Protein AF-A0AAV7JI79-F1 (afdb_monomer)

Radius of gyration: 20.74 Å; Cα contacts (8 Å, |Δi|>4): 69; chains: 1; bounding box: 36×29×64 Å

Foldseek 3Di:
DVVVVVPDDDDPDDPDDDDDDPLVVVLVVCVVPDDPPPLVLLLVLLCCCQVPPVSVVQLVVLVQDNAQHADPVDGCSSVVNVVSCVVSLVSSLVSCVVCVVPDDVVNSCSSPPD

pLDDT: mean 79.98, std 12.89, range [38.94, 91.81]

Solvent-accessible surface area (backbone atoms only — not comparable to full-atom values): 7125 Å² total; per-residue (Å²): 119,85,71,68,75,76,73,71,75,92,73,94,80,73,96,70,87,79,82,80,56,67,70,56,52,52,56,52,51,52,65,72,68,55,64,88,62,56,60,62,53,52,49,52,49,51,47,45,38,70,73,34,71,65,53,31,50,51,34,49,72,66,66,46,72,88,80,52,77,59,45,97,88,48,84,67,29,56,58,53,20,53,51,46,46,64,78,38,38,71,45,55,50,49,49,44,64,77,39,48,92,78,48,60,64,74,54,49,50,62,62,67,75,108

Sequence (114 aa):
MRQQLASDGVTTDTNIISYGCSAHYLNLLAKDIEIPGVKEHIVQIVKHFRNSHLPAAWYKFAGGKKLVLPQEVRWNTITDSLQCYLENWTMILKVCEEHRDTINGTIAMKVRKY

Mean predicted aligned error: 10.16 Å

Organism: NCBI:txid111878

InterPro domains:
  IPR012337 Ribonuclease H-like superfamily [SSF53098] (17-101)

Structure (mmCIF, N/CA/C/O backbone):
data_AF-A0AAV7JI79-F1
#
_entry.id   AF-A0AAV7JI79-F1
#
loop_
_atom_site.group_PDB
_atom_site.id
_atom_site.type_symbol
_atom_site.label_atom_id
_atom_site.label_alt_id
_atom_site.label_comp_id
_atom_site.label_asym_id
_atom_site.label_entity_id
_atom_site.label_seq_id
_atom_site.pdbx_PDB_ins_code
_atom_site.Cartn_x
_atom_site.Cartn_y
_atom_site.Cartn_z
_atom_site.occupancy
_atom_site.B_iso_or_equiv
_atom_site.auth_seq_id
_atom_site.auth_comp_id
_atom_site.auth_asym_id
_atom_site.auth_atom_id
_atom_site.pdbx_PDB_model_num
ATOM 1 N N . MET A 1 1 ? -11.179 -17.009 23.058 1.00 41.91 1 MET A N 1
ATOM 2 C CA . MET A 1 1 ? -10.968 -15.952 24.073 1.00 41.91 1 MET A CA 1
ATOM 3 C C . MET A 1 1 ? -12.221 -15.111 24.348 1.00 41.91 1 MET A C 1
ATOM 5 O O . MET A 1 1 ? -12.544 -14.945 25.509 1.00 41.91 1 MET A O 1
ATOM 9 N N . ARG A 1 2 ? -12.983 -14.639 23.340 1.00 38.94 2 ARG A N 1
ATOM 10 C CA . ARG A 1 2 ? -14.224 -13.850 23.568 1.00 38.94 2 ARG A CA 1
ATOM 11 C C . ARG A 1 2 ? -15.386 -14.605 24.240 1.00 38.94 2 ARG A C 1
ATOM 13 O O . ARG A 1 2 ? -16.206 -13.970 24.881 1.00 38.94 2 ARG A O 1
ATOM 20 N N . GLN A 1 3 ? -15.453 -15.932 24.120 1.00 46.53 3 GLN A N 1
ATOM 21 C CA . GLN A 1 3 ? -16.535 -16.735 24.716 1.00 46.53 3 GLN A CA 1
ATOM 22 C C . GLN A 1 3 ? -16.282 -17.155 26.174 1.00 46.53 3 GLN A C 1
ATOM 24 O O . GLN A 1 3 ? -17.222 -17.538 26.854 1.00 46.53 3 GLN A O 1
ATOM 29 N N . GLN A 1 4 ? -15.045 -17.054 26.673 1.00 41.12 4 GLN A N 1
ATOM 30 C CA . GLN A 1 4 ? -14.697 -17.477 28.040 1.00 41.12 4 GLN A CA 1
ATOM 31 C C . GLN A 1 4 ? -15.046 -16.433 29.111 1.00 41.12 4 GLN A C 1
ATOM 33 O O . GLN A 1 4 ? -15.034 -16.749 30.288 1.00 41.12 4 GLN A O 1
ATOM 38 N N . LEU A 1 5 ? -15.390 -15.201 28.719 1.00 52.56 5 LEU A N 1
ATOM 39 C CA . LEU A 1 5 ? -15.827 -14.157 29.656 1.00 52.56 5 LEU A CA 1
ATOM 40 C C . LEU A 1 5 ? -17.332 -14.216 29.967 1.00 52.56 5 LEU A C 1
ATOM 42 O O . LEU A 1 5 ? -17.808 -13.445 30.790 1.00 52.56 5 LEU A O 1
ATOM 46 N N . ALA A 1 6 ? -18.086 -15.091 29.294 1.00 54.12 6 ALA A N 1
ATOM 47 C CA . ALA A 1 6 ? -19.537 -15.194 29.460 1.00 54.12 6 ALA A CA 1
ATOM 48 C C . ALA A 1 6 ? -19.969 -16.323 30.414 1.00 54.12 6 ALA A C 1
ATOM 50 O O . ALA A 1 6 ? -21.147 -16.399 30.751 1.00 54.12 6 ALA A O 1
ATOM 51 N N . SER A 1 7 ? -19.051 -17.210 30.821 1.00 47.50 7 SER A N 1
ATOM 52 C CA . SER A 1 7 ? -19.372 -18.431 31.576 1.00 47.50 7 SER A CA 1
ATOM 53 C C . SER A 1 7 ? -19.058 -18.376 33.068 1.00 47.50 7 SER A C 1
ATOM 55 O O . SER A 1 7 ? -19.516 -19.256 33.794 1.00 47.50 7 SER A O 1
ATOM 57 N N . ASP A 1 8 ? -18.315 -17.376 33.538 1.00 46.12 8 ASP A N 1
ATOM 58 C CA . ASP A 1 8 ? -17.831 -17.376 34.917 1.00 46.12 8 ASP A CA 1
ATOM 59 C C . ASP A 1 8 ? -18.702 -16.468 35.784 1.00 46.12 8 ASP A C 1
ATOM 61 O O . ASP A 1 8 ? -18.855 -15.268 35.548 1.00 46.12 8 ASP A O 1
ATOM 65 N N . GLY A 1 9 ? -19.350 -17.119 36.749 1.00 49.34 9 GLY A N 1
ATOM 66 C CA . GLY A 1 9 ? -20.364 -16.564 37.623 1.00 49.34 9 GLY A CA 1
ATOM 67 C C . GLY A 1 9 ? -19.934 -15.294 38.348 1.00 49.34 9 GLY A C 1
ATOM 68 O O . GLY A 1 9 ? -18.799 -15.132 38.784 1.00 49.34 9 GLY A O 1
ATOM 69 N N . VAL A 1 10 ? -20.929 -14.423 38.489 1.00 62.44 10 VAL A N 1
ATOM 70 C CA . VAL A 1 10 ? -20.994 -13.232 39.334 1.00 62.44 10 VAL A CA 1
ATOM 71 C C . VAL A 1 10 ? -20.148 -13.369 40.609 1.00 62.44 10 VAL A C 1
ATOM 73 O O . VAL A 1 10 ? -20.565 -13.988 41.584 1.00 62.44 10 VAL A O 1
ATOM 76 N N . THR A 1 11 ? -18.987 -12.713 40.625 1.00 50.78 11 THR A N 1
ATOM 77 C CA . THR A 1 11 ? -18.323 -12.251 41.850 1.00 50.78 11 THR A CA 1
ATOM 78 C C . THR A 1 11 ? -18.355 -10.729 41.854 1.00 50.78 11 THR A C 1
ATOM 80 O O . THR A 1 11 ? -17.600 -10.052 41.155 1.00 50.78 11 THR A O 1
ATOM 83 N N . THR A 1 12 ? -19.305 -10.202 42.615 1.00 60.25 12 THR A N 1
ATOM 84 C CA . THR A 1 12 ? -19.496 -8.791 42.942 1.00 60.25 12 THR A CA 1
ATOM 85 C C . THR A 1 12 ? -18.329 -8.278 43.788 1.00 60.25 12 THR A C 1
ATOM 87 O O . THR A 1 12 ? -18.378 -8.406 45.002 1.00 60.25 12 THR A O 1
ATOM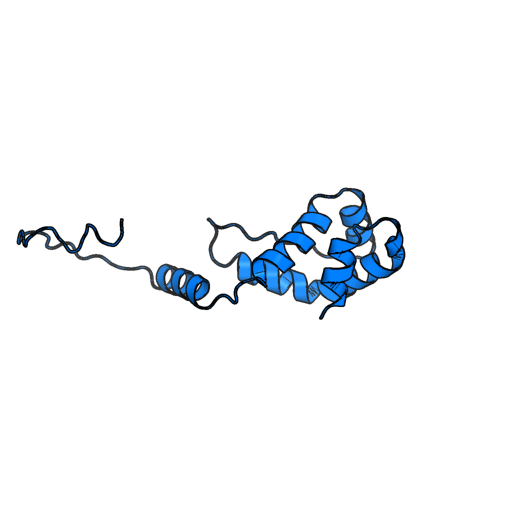 90 N N . ASP A 1 13 ? -17.272 -7.762 43.155 1.00 59.22 13 ASP A N 1
ATOM 91 C CA . ASP A 1 13 ? -16.410 -6.690 43.697 1.00 59.22 13 ASP A CA 1
ATOM 92 C C . ASP A 1 13 ? -15.334 -6.279 42.681 1.00 59.22 13 ASP A C 1
ATOM 94 O O . ASP A 1 13 ? -14.133 -6.482 42.844 1.00 59.22 13 ASP A O 1
ATOM 98 N N . THR A 1 14 ? -15.762 -5.677 41.575 1.00 60.25 14 THR A N 1
ATOM 99 C CA . THR A 1 14 ? -14.846 -4.949 40.691 1.00 60.25 14 THR A CA 1
ATOM 100 C C . THR A 1 14 ? -15.478 -3.621 40.321 1.00 60.25 14 THR A C 1
ATOM 102 O O . THR A 1 14 ? -16.057 -3.445 39.254 1.00 60.25 14 THR A O 1
ATOM 105 N N . ASN A 1 15 ? -15.341 -2.652 41.226 1.00 67.81 15 ASN A N 1
ATOM 106 C CA . ASN A 1 15 ? -15.640 -1.242 40.974 1.00 67.81 15 ASN A CA 1
ATOM 107 C C . ASN A 1 15 ? -14.556 -0.634 40.050 1.00 67.81 15 ASN A C 1
ATOM 109 O O . ASN A 1 15 ? -13.896 0.352 40.370 1.00 67.81 15 ASN A O 1
ATOM 113 N N . ILE A 1 16 ? -14.289 -1.307 38.927 1.00 74.12 16 ILE A N 1
ATOM 114 C CA . ILE A 1 16 ? -13.284 -0.936 37.938 1.00 74.12 16 ILE A CA 1
ATOM 115 C C . ILE A 1 16 ? -13.981 -0.054 36.914 1.00 74.12 16 ILE A C 1
ATOM 117 O O . ILE A 1 16 ? -14.720 -0.528 36.051 1.00 74.12 16 ILE A O 1
ATOM 121 N N . ILE A 1 17 ? -13.722 1.248 36.994 1.00 76.69 17 ILE A N 1
ATOM 122 C CA . ILE A 1 17 ? -14.142 2.177 35.951 1.00 76.69 17 ILE A CA 1
ATOM 123 C C . ILE A 1 17 ? -13.175 2.004 34.780 1.00 76.69 17 ILE A C 1
ATOM 125 O O . ILE A 1 17 ? -12.031 2.456 34.826 1.00 76.69 17 ILE A O 1
ATOM 129 N N . SER A 1 18 ? -13.623 1.306 33.738 1.00 75.88 18 SER A N 1
ATOM 130 C CA . SER A 1 18 ? -12.869 1.179 32.493 1.00 75.88 18 SER A CA 1
ATOM 131 C C . SER A 1 18 ? -13.279 2.278 31.514 1.00 75.88 18 SER A C 1
ATOM 133 O O . SER A 1 18 ? -14.460 2.483 31.238 1.00 75.88 18 SER A O 1
ATOM 135 N N . TYR A 1 19 ? -12.290 2.994 30.981 1.00 78.44 19 TYR A N 1
ATOM 136 C CA . TYR A 1 19 ? -12.492 3.976 29.920 1.00 78.44 19 TYR A CA 1
ATOM 137 C C . TYR A 1 19 ? -11.988 3.386 28.609 1.00 78.44 19 TYR A C 1
ATOM 139 O O . TYR A 1 19 ? -10.802 3.092 28.455 1.00 78.44 19 TYR A O 1
ATOM 147 N N . GLY A 1 20 ? -12.896 3.199 27.657 1.00 81.38 20 GLY A N 1
ATOM 148 C CA . GLY A 1 20 ? -12.520 2.825 26.302 1.00 81.38 20 GLY A CA 1
ATOM 149 C C . GLY A 1 20 ? -12.029 4.041 25.517 1.00 81.38 20 GLY A C 1
ATOM 150 O O . GLY A 1 20 ? -12.594 5.128 25.611 1.00 81.38 20 GLY A O 1
ATOM 151 N N . CYS A 1 21 ? -10.983 3.861 24.714 1.00 86.38 21 CYS A N 1
ATOM 152 C CA . CYS A 1 21 ? -10.526 4.892 23.791 1.00 86.38 21 CYS A CA 1
ATOM 153 C C . CYS A 1 21 ? -11.425 4.900 22.545 1.00 86.38 21 CYS A C 1
ATOM 155 O O . CYS A 1 21 ? -11.444 3.925 21.793 1.00 86.38 21 CYS A O 1
ATOM 157 N N . SER A 1 22 ? -12.132 6.001 22.277 1.00 88.75 22 SER A N 1
ATOM 158 C CA . SER A 1 22 ? -12.998 6.125 21.092 1.00 88.75 22 SER A CA 1
ATOM 159 C C . SER A 1 22 ? -12.244 5.886 19.780 1.00 88.75 22 SER A C 1
ATOM 161 O O . SER A 1 22 ? -12.769 5.243 18.874 1.00 88.75 22 SER A O 1
ATOM 163 N N . ALA A 1 23 ? -10.982 6.322 19.693 1.00 85.31 23 ALA A N 1
ATOM 164 C CA . ALA A 1 23 ? -10.133 6.061 18.530 1.00 85.31 23 ALA A CA 1
ATOM 165 C C . ALA A 1 23 ? -9.837 4.561 18.346 1.00 85.31 23 ALA A C 1
ATOM 167 O O . ALA A 1 23 ? -9.776 4.078 17.216 1.00 85.31 23 ALA A O 1
ATOM 168 N N . HIS A 1 24 ? -9.714 3.809 19.444 1.00 83.69 24 HIS A N 1
ATOM 169 C CA . HIS A 1 24 ? -9.546 2.360 19.384 1.00 83.69 24 HIS A CA 1
ATOM 170 C C . HIS A 1 24 ? -10.808 1.671 18.848 1.00 83.69 24 HIS A C 1
ATOM 172 O O . HIS A 1 24 ? -10.705 0.822 17.964 1.00 83.69 24 HIS A O 1
ATOM 178 N N . TYR A 1 25 ? -11.993 2.076 19.317 1.00 87.38 25 TYR A N 1
ATOM 179 C CA . TYR A 1 25 ? -13.264 1.544 18.814 1.00 87.38 25 TYR A CA 1
ATOM 180 C C . TYR A 1 25 ? -13.475 1.834 17.328 1.00 87.38 25 TYR A C 1
ATOM 182 O O . TYR A 1 25 ? -13.869 0.936 16.590 1.00 87.38 25 TYR A O 1
ATOM 190 N N . LEU A 1 26 ? -13.154 3.045 16.866 1.00 86.75 26 LEU A N 1
ATOM 191 C CA . LEU A 1 26 ? -13.237 3.385 15.443 1.00 86.75 26 LEU A CA 1
ATOM 192 C C . LEU A 1 26 ? -12.272 2.552 14.592 1.00 86.75 26 LEU A C 1
ATOM 194 O O . LEU A 1 26 ? -12.641 2.111 13.509 1.00 86.75 26 LEU A O 1
ATOM 198 N N . ASN A 1 27 ? -11.061 2.280 15.085 1.00 84.50 27 ASN A N 1
ATOM 199 C CA . ASN A 1 27 ? -10.115 1.411 14.386 1.00 84.50 27 ASN A CA 1
ATOM 200 C C . ASN A 1 27 ? -10.603 -0.048 14.319 1.00 84.50 27 ASN A C 1
ATOM 202 O O . ASN A 1 27 ? -10.367 -0.717 13.317 1.00 84.50 27 ASN A O 1
ATOM 206 N N . LEU A 1 28 ? -11.281 -0.551 15.359 1.00 85.75 28 LEU A N 1
ATOM 207 C CA . LEU A 1 28 ? -11.921 -1.872 15.320 1.00 85.75 28 LEU A CA 1
ATOM 208 C C . LEU A 1 28 ? -13.069 -1.899 14.306 1.00 85.75 28 LEU A C 1
ATOM 210 O O . LEU A 1 28 ? -13.090 -2.774 13.449 1.00 85.75 28 LEU A O 1
ATOM 214 N N . LEU A 1 29 ? -13.945 -0.892 14.338 1.00 87.94 29 LEU A N 1
ATOM 215 C CA . LEU A 1 29 ? -15.049 -0.761 13.388 1.00 87.94 29 LEU A CA 1
ATOM 216 C C . LEU A 1 29 ? -14.550 -0.675 11.937 1.00 87.94 29 LEU A C 1
ATOM 218 O O . LEU A 1 29 ? -15.143 -1.269 11.043 1.00 87.94 29 LEU A O 1
ATOM 222 N N . ALA A 1 30 ? -13.433 0.013 11.693 1.00 84.06 30 ALA A N 1
ATOM 223 C CA . ALA A 1 30 ? -12.821 0.076 10.369 1.00 84.06 30 ALA A CA 1
ATOM 224 C C . ALA A 1 30 ? -12.386 -1.308 9.852 1.00 84.06 30 ALA A C 1
ATOM 226 O O . ALA A 1 30 ? -12.496 -1.559 8.655 1.00 84.06 30 ALA A O 1
ATOM 227 N N . LYS A 1 31 ? -11.941 -2.216 10.736 1.00 81.81 31 LYS A N 1
ATOM 228 C CA . LYS A 1 31 ? -11.638 -3.610 10.364 1.00 81.81 31 LYS A CA 1
ATOM 229 C C . LYS A 1 31 ? -12.901 -4.408 10.034 1.00 81.81 31 LYS A C 1
ATOM 231 O O . LYS A 1 31 ? -12.836 -5.297 9.196 1.00 81.81 31 LYS A O 1
ATOM 236 N N . ASP A 1 32 ? -14.028 -4.079 10.661 1.00 85.12 32 ASP A N 1
ATOM 237 C CA . ASP A 1 32 ? -15.308 -4.757 10.422 1.00 85.12 32 ASP A CA 1
ATOM 238 C C . ASP A 1 32 ? -16.001 -4.278 9.128 1.00 85.12 32 ASP A C 1
ATOM 240 O O . ASP A 1 32 ? -16.731 -5.041 8.501 1.00 85.12 32 ASP A O 1
ATOM 244 N N . ILE A 1 33 ? -15.769 -3.026 8.711 1.00 85.56 33 ILE A N 1
ATOM 245 C CA . ILE A 1 33 ? -16.322 -2.429 7.476 1.00 85.56 33 ILE A CA 1
ATOM 246 C C . ILE A 1 33 ? -15.466 -2.761 6.234 1.00 85.56 33 ILE A C 1
ATOM 248 O O . ILE A 1 33 ? -15.892 -2.546 5.097 1.00 85.56 33 ILE A O 1
ATOM 252 N N . GLU A 1 34 ? -14.252 -3.276 6.423 1.00 81.12 34 GLU A N 1
ATOM 253 C CA . GLU A 1 34 ? -13.310 -3.540 5.337 1.00 81.12 34 GLU A CA 1
ATOM 254 C C . GLU A 1 34 ? -13.865 -4.535 4.298 1.00 81.12 34 GLU A C 1
ATOM 256 O O . GLU A 1 34 ? -14.374 -5.607 4.628 1.00 81.12 34 GLU A O 1
ATOM 261 N N . ILE A 1 35 ? -13.747 -4.187 3.010 1.00 82.94 35 ILE A N 1
ATOM 262 C CA . ILE A 1 35 ? -14.194 -5.050 1.911 1.00 82.94 35 ILE A CA 1
ATOM 263 C C . ILE A 1 35 ? -13.174 -6.185 1.734 1.00 82.94 35 ILE A C 1
ATOM 265 O O . ILE A 1 35 ? -12.008 -5.907 1.419 1.00 82.94 35 ILE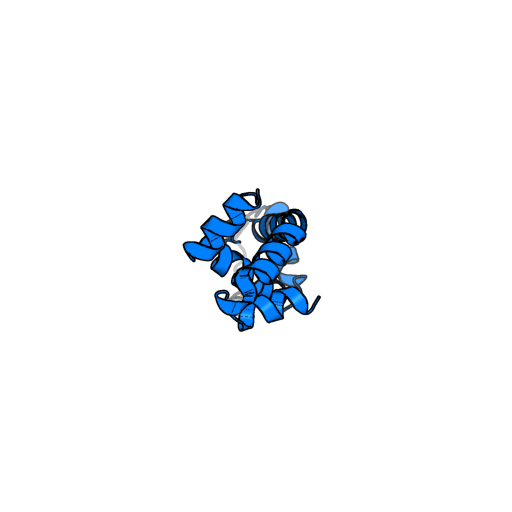 A O 1
ATOM 269 N N . PRO A 1 36 ? -13.589 -7.459 1.863 1.00 81.44 36 PRO A N 1
ATOM 270 C CA . PRO A 1 36 ? -12.673 -8.585 1.752 1.00 81.44 36 PRO A CA 1
ATOM 271 C C . PRO A 1 36 ? -12.031 -8.636 0.359 1.00 81.44 36 PRO A C 1
ATOM 273 O O . PRO A 1 36 ? -12.717 -8.563 -0.661 1.00 81.44 36 PRO A O 1
ATOM 276 N N . GLY A 1 37 ? -10.703 -8.769 0.305 1.00 82.62 37 GLY A N 1
ATOM 277 C CA . GLY A 1 37 ? -9.931 -8.935 -0.930 1.00 82.62 37 GLY A CA 1
ATOM 278 C C . GLY A 1 37 ? -9.311 -7.652 -1.491 1.00 82.62 37 GLY A C 1
ATOM 279 O O . GLY A 1 37 ? -8.278 -7.727 -2.163 1.00 82.62 37 GLY A O 1
ATOM 280 N N . VAL A 1 38 ? -9.882 -6.471 -1.216 1.00 85.25 38 VAL A N 1
ATOM 281 C CA . VAL A 1 38 ? -9.358 -5.189 -1.735 1.00 85.25 38 VAL A CA 1
ATOM 282 C C . VAL A 1 38 ? -8.018 -4.850 -1.085 1.00 85.25 38 VAL A C 1
ATOM 284 O O . VAL A 1 38 ? -7.052 -4.506 -1.773 1.00 85.25 38 VAL A O 1
ATOM 287 N N . LYS A 1 39 ? -7.930 -5.008 0.238 1.00 85.75 39 LYS A N 1
ATOM 288 C CA . LYS A 1 39 ? -6.693 -4.787 0.990 1.00 85.75 39 LYS A CA 1
ATOM 289 C C . LYS A 1 39 ? -5.585 -5.709 0.513 1.00 85.75 39 LYS A C 1
ATOM 291 O O . LYS A 1 39 ? -4.495 -5.237 0.202 1.00 85.75 39 LYS A O 1
ATOM 296 N N . GLU A 1 40 ? -5.844 -7.010 0.415 1.00 88.31 40 GLU A N 1
ATOM 297 C CA . GLU A 1 40 ? -4.847 -7.994 -0.011 1.00 88.31 40 GLU A CA 1
ATOM 298 C C . GLU A 1 40 ? -4.327 -7.680 -1.416 1.00 88.31 40 GLU A C 1
ATOM 300 O O . GLU A 1 40 ? -3.125 -7.783 -1.675 1.00 88.31 40 GLU A O 1
ATOM 305 N N . HIS A 1 41 ? -5.220 -7.254 -2.310 1.00 88.50 41 HIS A N 1
ATOM 306 C CA . HIS A 1 41 ? -4.881 -6.867 -3.672 1.00 88.50 41 HIS A CA 1
ATOM 307 C C . HIS A 1 41 ? -3.918 -5.674 -3.710 1.00 88.50 41 HIS A C 1
ATOM 309 O O . HIS A 1 41 ? -2.845 -5.755 -4.316 1.00 88.50 41 HIS A O 1
ATOM 315 N N . ILE A 1 42 ? -4.262 -4.589 -3.015 1.00 87.88 42 ILE A N 1
ATOM 316 C CA . ILE A 1 42 ? -3.449 -3.367 -2.976 1.00 87.88 42 ILE A CA 1
ATOM 317 C C . ILE A 1 42 ? -2.120 -3.629 -2.264 1.00 87.88 42 ILE A C 1
ATOM 319 O O . ILE A 1 42 ? -1.064 -3.232 -2.759 1.00 87.88 42 ILE A O 1
ATOM 323 N N . VAL A 1 43 ? -2.136 -4.386 -1.163 1.00 89.69 43 VAL A N 1
ATOM 324 C CA . VAL A 1 43 ? -0.927 -4.797 -0.436 1.00 89.69 43 VAL A CA 1
ATOM 325 C C . VAL A 1 43 ? 0.036 -5.549 -1.345 1.00 89.69 43 VAL A C 1
ATOM 327 O O . VAL A 1 43 ? 1.238 -5.295 -1.292 1.00 89.69 43 VAL A O 1
ATOM 330 N N . GLN A 1 44 ? -0.450 -6.456 -2.193 1.00 91.00 44 GLN A N 1
ATOM 331 C CA . GLN A 1 44 ? 0.409 -7.211 -3.107 1.00 91.00 44 GLN A CA 1
ATOM 332 C C . GLN A 1 44 ? 1.062 -6.319 -4.167 1.00 91.00 44 GLN A C 1
ATOM 334 O O . GLN A 1 44 ? 2.260 -6.470 -4.421 1.00 91.00 44 GLN A O 1
ATOM 339 N N . ILE A 1 45 ? 0.313 -5.372 -4.741 1.00 89.31 45 ILE A N 1
ATOM 340 C CA . ILE A 1 45 ? 0.849 -4.405 -5.707 1.00 89.31 45 ILE A CA 1
ATOM 341 C C . ILE A 1 45 ? 1.904 -3.528 -5.025 1.00 89.31 45 ILE A C 1
ATOM 343 O O . ILE A 1 45 ? 3.058 -3.490 -5.455 1.00 89.31 45 ILE A O 1
ATOM 347 N N . VAL A 1 46 ? 1.547 -2.892 -3.907 1.00 90.19 46 VAL A N 1
ATOM 348 C CA . VAL A 1 46 ? 2.446 -2.011 -3.148 1.00 90.19 46 VAL A CA 1
ATOM 349 C C . VAL A 1 46 ? 3.708 -2.751 -2.707 1.00 90.19 46 VAL A C 1
ATOM 351 O O . VAL A 1 46 ? 4.815 -2.228 -2.838 1.00 90.19 46 VAL A O 1
ATOM 354 N N . LYS A 1 47 ? 3.575 -3.990 -2.225 1.00 91.81 47 LYS A N 1
ATOM 355 C CA . LYS A 1 47 ? 4.709 -4.823 -1.811 1.00 91.81 47 LYS A CA 1
ATOM 356 C C . LYS A 1 47 ? 5.651 -5.111 -2.976 1.00 91.81 47 LYS A C 1
ATOM 358 O O . LYS A 1 47 ? 6.863 -5.073 -2.782 1.00 91.81 47 LYS A O 1
ATOM 363 N N . HIS A 1 48 ? 5.128 -5.371 -4.171 1.00 89.88 48 HIS A N 1
ATOM 364 C CA . HIS A 1 48 ? 5.961 -5.621 -5.343 1.00 89.88 48 HIS A CA 1
ATOM 365 C C . HIS A 1 48 ? 6.761 -4.393 -5.758 1.00 89.88 48 HIS A C 1
ATOM 367 O O . HIS A 1 48 ? 7.978 -4.496 -5.898 1.00 89.88 48 HIS A O 1
ATOM 373 N N . PHE A 1 49 ? 6.105 -3.239 -5.878 1.00 88.44 49 PHE A N 1
ATOM 374 C CA . PHE A 1 49 ? 6.768 -1.987 -6.236 1.00 88.44 49 PHE A CA 1
ATOM 375 C C . PHE A 1 49 ? 7.752 -1.510 -5.170 1.00 88.44 49 PHE A C 1
ATOM 377 O O . PHE A 1 49 ? 8.767 -0.914 -5.501 1.00 88.44 49 PHE A O 1
ATOM 384 N N . ARG A 1 50 ? 7.487 -1.786 -3.891 1.00 88.44 50 ARG A N 1
ATOM 385 C CA . ARG A 1 50 ? 8.375 -1.385 -2.796 1.00 88.44 50 ARG A CA 1
ATOM 386 C C . ARG A 1 50 ? 9.584 -2.308 -2.625 1.00 88.44 50 ARG A C 1
ATOM 388 O O . ARG A 1 50 ? 10.668 -1.815 -2.331 1.00 88.44 50 ARG A O 1
ATOM 395 N N . ASN A 1 51 ? 9.397 -3.623 -2.743 1.00 89.81 51 ASN A N 1
ATOM 396 C CA . ASN A 1 51 ? 10.430 -4.602 -2.383 1.00 89.81 51 ASN A CA 1
ATOM 397 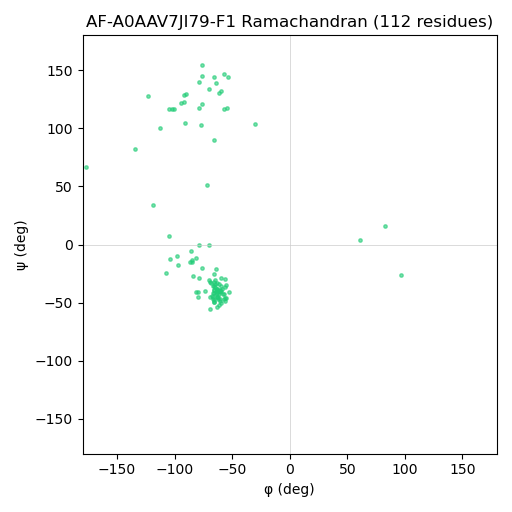C C . ASN A 1 51 ? 11.250 -5.093 -3.582 1.00 89.81 51 ASN A C 1
ATOM 399 O O . ASN A 1 51 ? 12.317 -5.668 -3.384 1.00 89.81 51 ASN A O 1
ATOM 403 N N . SER A 1 52 ? 10.767 -4.903 -4.810 1.00 88.56 52 SER A N 1
ATOM 404 C CA . SER A 1 52 ? 11.484 -5.334 -6.013 1.00 88.56 52 SER A CA 1
ATOM 405 C C . SER A 1 52 ? 12.352 -4.192 -6.528 1.00 88.56 52 SER A C 1
ATOM 407 O O . SER A 1 52 ? 11.834 -3.123 -6.842 1.00 88.56 52 SER A O 1
ATOM 409 N N . HIS A 1 53 ? 13.661 -4.422 -6.653 1.00 87.50 53 HIS A N 1
ATOM 410 C CA . HIS A 1 53 ? 14.627 -3.378 -7.016 1.00 87.50 53 HIS A CA 1
ATOM 411 C C . HIS A 1 53 ? 14.294 -2.659 -8.334 1.00 87.50 53 HIS A C 1
ATOM 413 O O . HIS A 1 53 ? 14.321 -1.432 -8.375 1.00 87.50 53 HIS A O 1
ATOM 419 N N . LEU A 1 54 ? 13.950 -3.407 -9.389 1.00 88.75 54 LEU A N 1
ATOM 420 C CA . LEU A 1 54 ? 13.643 -2.846 -10.711 1.00 88.75 54 LEU A CA 1
ATOM 421 C C . LEU A 1 54 ? 12.322 -2.043 -10.720 1.00 88.75 54 LEU A C 1
ATOM 423 O O . LEU A 1 54 ? 12.380 -0.847 -11.002 1.00 88.75 54 LEU A O 1
ATOM 427 N N . PRO A 1 55 ? 11.161 -2.610 -10.317 1.00 87.94 55 PRO A N 1
ATOM 428 C CA . PRO A 1 55 ? 9.919 -1.846 -10.166 1.00 87.94 55 PRO A CA 1
ATOM 429 C C . PRO A 1 55 ? 10.050 -0.602 -9.284 1.00 87.94 55 PRO A C 1
ATOM 431 O O . PRO A 1 55 ? 9.517 0.449 -9.632 1.00 87.94 55 PRO A O 1
ATOM 434 N N . ALA A 1 56 ? 10.787 -0.693 -8.172 1.00 89.38 56 ALA A N 1
ATOM 435 C CA . ALA A 1 56 ? 11.030 0.448 -7.293 1.00 89.38 56 ALA A CA 1
ATOM 436 C C . ALA A 1 56 ? 11.809 1.564 -8.003 1.00 89.38 56 ALA A C 1
ATOM 438 O O . ALA A 1 56 ? 11.487 2.743 -7.842 1.00 89.38 56 ALA A O 1
ATOM 439 N N . ALA A 1 57 ? 12.828 1.204 -8.791 1.00 89.25 57 ALA A N 1
ATOM 440 C CA . ALA A 1 57 ? 13.638 2.155 -9.541 1.00 89.25 57 ALA A CA 1
ATOM 441 C C . ALA A 1 57 ? 12.827 2.852 -10.643 1.00 89.25 57 ALA A C 1
ATOM 443 O O . ALA A 1 57 ? 12.860 4.079 -10.727 1.00 89.25 57 ALA A O 1
ATOM 444 N N . TRP A 1 58 ? 12.052 2.102 -11.432 1.00 89.50 58 TRP A N 1
ATOM 445 C CA . TRP A 1 58 ? 11.203 2.667 -12.490 1.00 89.50 58 TRP A CA 1
ATOM 446 C C . TRP A 1 58 ? 10.113 3.572 -11.933 1.00 89.50 58 TRP A C 1
ATOM 448 O O . TRP A 1 58 ? 9.906 4.678 -12.421 1.00 89.50 58 TRP A O 1
ATOM 458 N N . TYR A 1 59 ? 9.478 3.154 -10.842 1.00 89.25 59 TYR A N 1
ATOM 459 C CA . TYR A 1 59 ? 8.479 3.963 -10.159 1.00 89.25 59 TYR A CA 1
ATOM 460 C C . TYR A 1 59 ? 9.062 5.268 -9.600 1.00 89.25 59 TYR A C 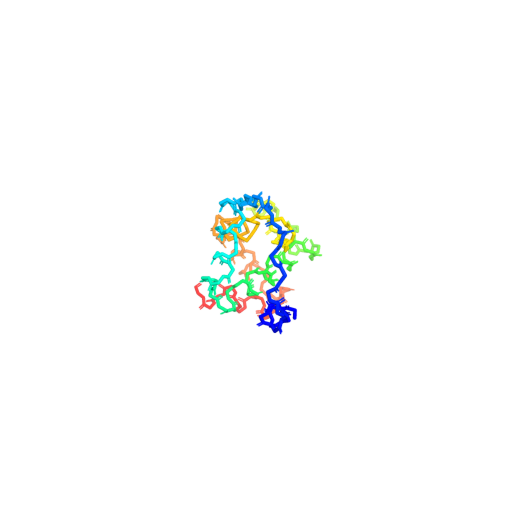1
ATOM 462 O O . TYR A 1 59 ? 8.454 6.331 -9.729 1.00 89.25 59 TYR A O 1
ATOM 470 N N . LYS A 1 60 ? 10.277 5.220 -9.041 1.00 88.81 60 LYS A N 1
ATOM 471 C CA . LYS A 1 60 ? 10.989 6.426 -8.603 1.00 88.81 60 LYS A CA 1
ATOM 472 C C . LYS A 1 60 ? 11.357 7.329 -9.787 1.00 88.81 60 LYS A C 1
ATOM 474 O O . LYS A 1 60 ? 11.254 8.545 -9.664 1.00 88.81 60 LYS A O 1
ATOM 479 N N . PHE A 1 61 ? 11.758 6.750 -10.919 1.00 87.44 61 PHE A N 1
ATOM 480 C CA . PHE A 1 61 ? 12.066 7.495 -12.144 1.00 87.44 61 PHE A CA 1
ATOM 481 C C . PHE A 1 61 ? 10.825 8.178 -12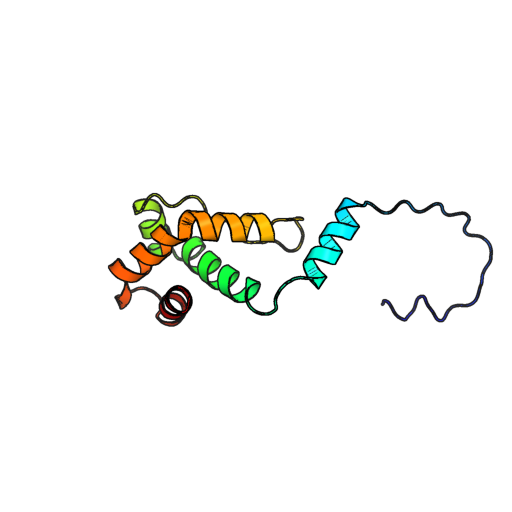.735 1.00 87.44 61 PHE A C 1
ATOM 483 O O . PHE A 1 61 ? 10.907 9.316 -13.184 1.00 87.44 61 PHE A O 1
ATOM 490 N N . ALA A 1 62 ? 9.657 7.538 -12.639 1.00 85.19 62 ALA A N 1
ATOM 491 C CA . ALA A 1 62 ? 8.368 8.117 -13.013 1.00 85.19 62 ALA A CA 1
ATOM 492 C C . ALA A 1 62 ? 7.884 9.237 -12.061 1.00 85.19 62 ALA A C 1
ATOM 494 O O . ALA A 1 62 ? 6.817 9.804 -12.279 1.00 85.19 62 ALA A O 1
ATOM 495 N N . GLY A 1 63 ? 8.647 9.570 -11.010 1.00 85.31 63 GLY A N 1
ATOM 496 C CA . GLY A 1 63 ? 8.296 10.610 -10.038 1.00 85.31 63 GLY A CA 1
ATOM 497 C C . GLY A 1 63 ? 7.335 10.145 -8.940 1.00 85.31 63 GLY A C 1
ATOM 498 O O . GLY A 1 63 ? 6.742 10.973 -8.251 1.00 85.31 63 GLY A O 1
ATOM 499 N N . GLY A 1 64 ? 7.171 8.831 -8.761 1.00 82.75 64 GLY A N 1
ATOM 500 C CA . GLY A 1 64 ? 6.280 8.261 -7.757 1.00 82.75 64 GLY A CA 1
ATOM 501 C C . GLY A 1 64 ? 6.704 8.577 -6.317 1.00 82.75 64 GLY A C 1
ATOM 502 O O . GLY A 1 64 ? 7.885 8.511 -5.960 1.00 82.75 64 GLY A O 1
ATOM 503 N N . LYS A 1 65 ? 5.730 8.885 -5.450 1.00 84.62 65 LYS A N 1
ATOM 504 C CA . LYS A 1 65 ? 5.968 9.102 -4.011 1.00 84.62 65 LYS A CA 1
ATOM 505 C C . LYS A 1 65 ? 6.163 7.775 -3.284 1.00 84.62 65 LYS A C 1
ATOM 507 O O . LYS A 1 65 ? 5.646 6.741 -3.696 1.00 84.62 65 LYS A O 1
ATOM 512 N N . LYS A 1 66 ? 6.873 7.788 -2.154 1.00 82.94 66 LYS A N 1
ATOM 513 C CA . LYS A 1 66 ? 7.136 6.580 -1.358 1.00 82.94 66 LYS A CA 1
ATOM 514 C C . LYS A 1 66 ? 5.832 5.860 -0.986 1.00 82.94 66 LYS A C 1
ATOM 516 O O . LYS A 1 66 ? 5.028 6.400 -0.235 1.00 82.94 66 LYS A O 1
ATOM 521 N N . LEU A 1 67 ? 5.683 4.623 -1.459 1.00 86.88 67 LEU A N 1
ATOM 522 C CA . LEU A 1 67 ? 4.515 3.801 -1.160 1.00 86.88 67 LEU A CA 1
ATOM 523 C C . LEU A 1 67 ? 4.502 3.363 0.311 1.00 86.88 67 LEU A C 1
ATOM 525 O O . LEU A 1 67 ? 5.512 2.891 0.850 1.00 86.88 67 LEU A O 1
ATOM 529 N N . VAL A 1 68 ? 3.338 3.492 0.946 1.00 86.81 68 VAL A N 1
ATOM 530 C CA . VAL A 1 68 ? 3.101 3.079 2.333 1.00 86.81 68 VAL A CA 1
ATOM 531 C C . VAL A 1 68 ? 2.526 1.667 2.334 1.00 86.81 68 VAL A C 1
ATOM 533 O O . VAL A 1 68 ? 1.482 1.414 1.739 1.00 86.81 68 VAL A O 1
ATOM 536 N N . LEU A 1 69 ? 3.211 0.738 3.003 1.00 87.75 69 LEU A N 1
ATOM 537 C CA . LEU A 1 69 ? 2.686 -0.607 3.241 1.00 87.75 69 LEU A CA 1
ATOM 538 C C . LEU A 1 69 ? 1.914 -0.593 4.568 1.00 87.75 69 LEU A C 1
ATOM 540 O O . LEU A 1 69 ? 2.493 -0.146 5.565 1.00 87.75 69 LEU A O 1
ATOM 544 N N . PRO A 1 70 ? 0.668 -1.088 4.606 1.00 84.44 70 PRO A N 1
ATOM 545 C CA . PRO A 1 70 ? -0.1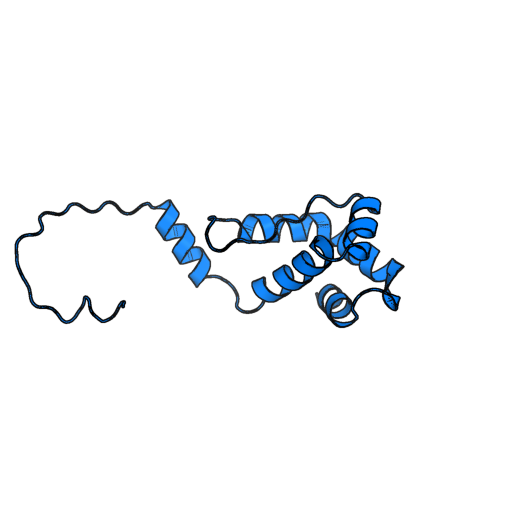12 -1.093 5.830 1.00 84.44 70 PRO A CA 1
ATOM 546 C C . PRO A 1 70 ? 0.525 -2.025 6.865 1.00 84.44 70 PRO A C 1
ATOM 548 O O . PRO A 1 70 ? 1.102 -3.062 6.526 1.00 84.44 70 PRO A O 1
ATOM 551 N N . GLN A 1 71 ? 0.444 -1.632 8.134 1.00 81.31 71 GLN A N 1
ATOM 552 C CA . GLN A 1 71 ? 0.975 -2.379 9.271 1.00 81.31 71 GLN A CA 1
ATOM 553 C C . GLN A 1 71 ? -0.152 -2.653 10.262 1.00 81.31 71 GLN A C 1
ATOM 555 O O . GLN A 1 71 ? -0.794 -1.725 10.738 1.00 81.31 71 GLN A O 1
ATOM 560 N N . GLU A 1 72 ? -0.335 -3.914 10.650 1.00 70.69 72 GLU A N 1
ATOM 561 C CA . GLU A 1 72 ? -1.425 -4.320 11.555 1.00 70.69 72 GLU A CA 1
ATOM 562 C C . GLU A 1 72 ? -1.393 -3.627 12.926 1.00 70.69 72 GLU A C 1
ATOM 564 O O . GLU A 1 72 ? -2.436 -3.432 13.550 1.00 70.69 72 GLU A O 1
ATOM 569 N N . VAL A 1 73 ? -0.197 -3.251 13.391 1.00 71.94 73 VAL A N 1
ATOM 570 C CA . VAL A 1 73 ? 0.026 -2.670 14.724 1.00 71.94 73 VAL A CA 1
ATOM 571 C C . VAL A 1 73 ? -0.237 -1.161 14.745 1.00 71.94 73 VAL A C 1
ATOM 573 O O . VAL A 1 73 ? -0.599 -0.610 15.782 1.00 71.94 73 VAL A O 1
ATOM 576 N N . ARG A 1 74 ? -0.073 -0.472 13.608 1.00 77.12 74 ARG A N 1
ATOM 577 C CA . ARG A 1 74 ? -0.185 0.987 13.529 1.00 77.12 74 ARG A CA 1
ATOM 578 C C . ARG A 1 74 ? -1.539 1.371 12.941 1.00 77.12 74 ARG A C 1
ATOM 580 O O . ARG A 1 74 ? -1.836 1.066 11.784 1.00 77.12 74 ARG A O 1
ATOM 587 N N . TRP A 1 75 ? -2.343 2.049 13.755 1.00 79.19 75 TRP A N 1
ATOM 588 C CA . TRP A 1 75 ? -3.702 2.467 13.403 1.00 79.19 75 TRP A CA 1
ATOM 589 C C . TRP A 1 75 ? -3.705 3.329 12.134 1.00 79.19 75 TRP A C 1
ATOM 591 O O . TRP A 1 75 ? -2.748 4.061 11.879 1.00 79.19 75 TRP A O 1
ATOM 601 N N . ASN A 1 76 ? -4.772 3.214 11.339 1.00 78.62 76 ASN A N 1
ATOM 602 C CA . ASN A 1 76 ? -5.017 3.964 10.095 1.00 78.62 76 ASN A CA 1
ATOM 603 C C . ASN A 1 76 ? -4.004 3.784 8.949 1.00 78.62 76 ASN A C 1
ATOM 605 O O . ASN A 1 76 ? -4.173 4.382 7.891 1.00 78.62 76 ASN A O 1
ATOM 609 N N . THR A 1 77 ? -3.004 2.909 9.083 1.00 83.12 77 THR A N 1
ATOM 610 C CA . THR A 1 77 ? -2.026 2.688 7.999 1.00 83.12 77 THR A CA 1
ATOM 611 C C . THR A 1 77 ? -2.629 2.093 6.728 1.00 83.12 77 THR A C 1
ATOM 613 O O . THR A 1 77 ? -2.044 2.234 5.655 1.00 83.12 77 THR A O 1
ATOM 616 N N . ILE A 1 78 ? -3.791 1.438 6.825 1.00 83.81 78 ILE A N 1
ATOM 617 C CA . ILE A 1 78 ? -4.568 0.995 5.660 1.00 83.81 78 ILE A CA 1
ATOM 618 C C . ILE A 1 78 ? -5.079 2.211 4.891 1.00 83.81 78 ILE A C 1
ATOM 620 O O . ILE A 1 78 ? -4.838 2.296 3.693 1.00 83.81 78 ILE A O 1
ATOM 624 N N . THR A 1 79 ? -5.688 3.181 5.572 1.00 85.75 79 THR A N 1
ATOM 625 C CA . THR A 1 79 ? -6.161 4.429 4.960 1.00 85.75 79 THR A CA 1
ATOM 626 C C . THR A 1 79 ? -5.024 5.174 4.265 1.00 85.75 79 THR A C 1
ATOM 628 O O . THR A 1 79 ? -5.154 5.525 3.095 1.00 85.75 79 THR A O 1
ATOM 631 N N . ASP A 1 80 ? -3.875 5.316 4.933 1.00 88.12 80 ASP A N 1
ATOM 632 C CA . ASP A 1 80 ? -2.688 5.953 4.347 1.00 88.12 80 ASP A CA 1
ATOM 633 C C . ASP A 1 80 ? -2.190 5.199 3.102 1.00 88.12 80 ASP A C 1
ATOM 635 O O . ASP A 1 80 ? -1.790 5.805 2.106 1.00 88.12 80 ASP A O 1
ATOM 639 N N . SER A 1 81 ? -2.213 3.862 3.142 1.00 88.56 81 SER A N 1
ATOM 640 C CA . SER A 1 81 ? -1.808 3.017 2.016 1.00 88.56 81 SER A CA 1
ATOM 641 C C . SER A 1 81 ? -2.759 3.151 0.828 1.00 88.56 81 SER A C 1
ATOM 643 O O . SER A 1 81 ? -2.298 3.318 -0.301 1.00 88.56 81 SER A O 1
ATOM 645 N N . LEU A 1 82 ? -4.071 3.135 1.078 1.00 88.25 82 LEU A N 1
ATOM 646 C CA . LEU A 1 82 ? -5.104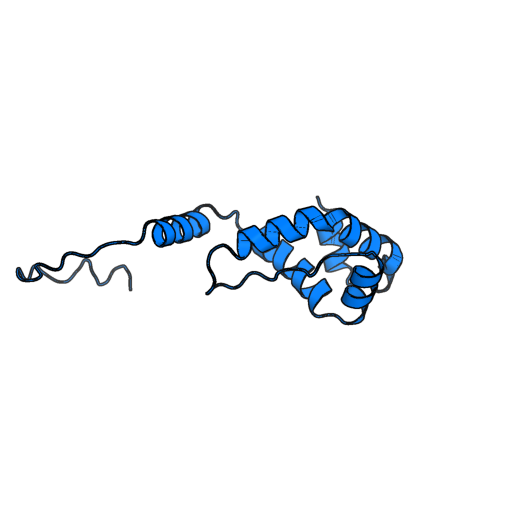 3.310 0.058 1.00 88.25 82 LEU A CA 1
ATOM 647 C C . LEU A 1 82 ? -5.000 4.687 -0.597 1.00 88.25 82 LEU A C 1
ATOM 649 O O . LEU A 1 82 ? -4.986 4.787 -1.822 1.00 88.25 82 LEU A O 1
ATOM 653 N N . GLN A 1 83 ? -4.862 5.741 0.206 1.00 89.94 83 GLN A N 1
ATOM 654 C CA . GLN A 1 83 ? -4.715 7.098 -0.306 1.00 89.94 83 GLN A CA 1
ATOM 655 C C . GLN A 1 83 ? -3.438 7.244 -1.138 1.00 89.94 83 GLN A C 1
ATOM 657 O O . GLN A 1 83 ? -3.477 7.755 -2.256 1.00 89.94 83 GLN A O 1
ATOM 662 N N . CYS A 1 84 ? -2.317 6.716 -0.643 1.00 88.94 84 CYS A N 1
ATOM 663 C CA . CYS A 1 84 ? -1.060 6.711 -1.380 1.00 88.94 84 CYS A CA 1
ATOM 664 C C . CYS A 1 84 ? -1.176 5.945 -2.708 1.00 88.94 84 CYS A C 1
ATOM 666 O O . CYS A 1 84 ? -0.664 6.400 -3.729 1.00 88.94 84 CYS A O 1
ATOM 668 N N . TYR A 1 85 ? -1.867 4.806 -2.720 1.00 89.50 85 TYR A N 1
ATOM 669 C CA . TYR A 1 85 ? -2.101 4.035 -3.935 1.00 89.50 85 TYR A CA 1
ATOM 670 C C . TYR A 1 85 ? -2.928 4.816 -4.965 1.00 89.50 85 TYR A C 1
ATOM 672 O O . TYR A 1 85 ? -2.534 4.867 -6.126 1.00 89.50 85 TYR A O 1
ATOM 680 N N . LEU A 1 86 ? -4.014 5.473 -4.544 1.00 89.94 86 LEU A N 1
ATOM 681 C CA . LEU A 1 86 ? -4.862 6.279 -5.430 1.00 89.94 86 LEU A CA 1
ATOM 682 C C . LEU A 1 86 ? -4.106 7.473 -6.026 1.00 89.94 86 LEU A C 1
ATOM 684 O O . LEU A 1 86 ? -4.173 7.701 -7.231 1.00 89.94 86 LEU A O 1
ATOM 688 N N . GLU A 1 87 ? -3.337 8.200 -5.212 1.00 90.06 87 GLU A N 1
ATOM 689 C CA . GLU A 1 87 ? -2.549 9.349 -5.678 1.00 90.06 87 GLU A CA 1
ATOM 690 C C . GLU A 1 87 ? -1.467 8.968 -6.696 1.00 90.06 87 GLU A C 1
ATOM 692 O O . GLU A 1 87 ? -1.137 9.762 -7.575 1.00 90.06 87 GLU A O 1
ATOM 697 N N . ASN A 1 88 ? -0.889 7.769 -6.573 1.00 89.25 88 ASN A N 1
ATOM 698 C CA . ASN A 1 88 ? 0.216 7.314 -7.420 1.00 89.25 88 ASN A CA 1
ATOM 699 C C . ASN A 1 88 ? -0.216 6.289 -8.480 1.00 89.25 88 ASN A C 1
ATOM 701 O O . ASN A 1 88 ? 0.630 5.731 -9.182 1.00 89.25 88 ASN A O 1
ATOM 705 N N . TRP A 1 89 ? -1.521 6.045 -8.613 1.00 88.62 89 TRP A N 1
AT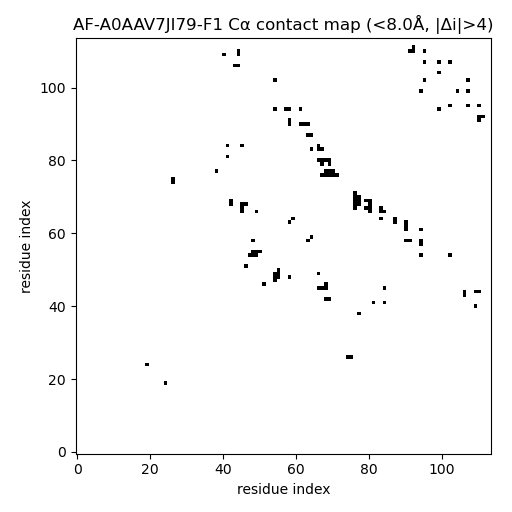OM 706 C CA . TRP A 1 89 ? -2.077 5.022 -9.492 1.00 88.62 89 TRP A CA 1
ATOM 707 C C . TRP A 1 89 ? -1.635 5.181 -10.944 1.00 88.62 89 TRP A C 1
ATOM 709 O O . TRP A 1 89 ? -1.188 4.225 -11.573 1.00 88.62 89 TRP A O 1
ATOM 719 N N . THR A 1 90 ? -1.694 6.407 -11.460 1.00 88.44 90 THR A N 1
ATOM 720 C CA . THR A 1 90 ? -1.317 6.729 -12.842 1.00 88.44 90 THR A CA 1
ATOM 721 C C . THR A 1 90 ? 0.142 6.382 -13.135 1.00 88.44 90 THR A C 1
ATOM 723 O O . THR A 1 90 ? 0.455 5.885 -14.215 1.00 88.44 90 THR A O 1
ATOM 726 N N . MET A 1 91 ? 1.032 6.563 -12.156 1.00 89.12 91 MET A N 1
ATOM 727 C CA . MET A 1 91 ? 2.450 6.215 -12.276 1.00 89.12 91 MET A CA 1
ATOM 728 C C . MET A 1 91 ? 2.671 4.704 -12.224 1.00 89.12 91 MET A C 1
ATOM 730 O O . MET A 1 91 ? 3.478 4.172 -12.982 1.00 89.12 91 MET A O 1
ATOM 734 N N . ILE A 1 92 ? 1.933 4.003 -11.358 1.00 87.50 92 ILE A N 1
ATOM 735 C CA . ILE A 1 92 ? 1.947 2.535 -11.289 1.00 87.50 92 ILE A CA 1
ATOM 736 C C . ILE A 1 92 ? 1.495 1.948 -12.631 1.00 87.50 92 ILE A C 1
ATOM 738 O O . ILE A 1 92 ? 2.166 1.067 -13.170 1.00 87.50 92 ILE A O 1
ATOM 742 N N . LEU A 1 93 ? 0.402 2.471 -13.192 1.00 88.81 93 LEU A N 1
ATOM 743 C CA . LEU A 1 93 ? -0.129 2.049 -14.484 1.00 88.81 93 LEU A CA 1
ATOM 744 C C . LEU A 1 93 ? 0.891 2.282 -15.605 1.00 88.81 93 LEU A C 1
ATOM 746 O O . LEU A 1 93 ? 1.200 1.348 -16.341 1.00 88.81 93 LEU A O 1
ATOM 750 N N . LYS A 1 94 ? 1.478 3.483 -15.673 1.00 89.06 94 LYS A N 1
ATOM 751 C CA . LYS A 1 94 ? 2.501 3.836 -16.665 1.00 89.06 94 LYS A CA 1
ATOM 752 C C . LYS A 1 94 ? 3.696 2.880 -16.627 1.00 89.06 94 LYS A C 1
ATOM 754 O O . LYS A 1 94 ? 4.073 2.329 -17.655 1.00 89.06 94 LYS A O 1
ATOM 759 N N . VAL A 1 95 ? 4.245 2.612 -15.441 1.00 87.38 95 VAL A N 1
ATOM 760 C CA . VAL A 1 95 ? 5.373 1.678 -15.279 1.00 87.38 95 VAL A CA 1
ATOM 761 C C . VAL A 1 95 ? 4.981 0.254 -15.691 1.00 87.38 95 VAL A C 1
ATOM 763 O O . VAL A 1 95 ? 5.773 -0.445 -16.320 1.00 87.38 95 VAL A O 1
ATOM 766 N N . CYS A 1 96 ? 3.752 -0.176 -15.385 1.00 87.31 96 CYS A N 1
ATOM 767 C CA . CYS A 1 96 ? 3.218 -1.463 -15.837 1.00 87.31 96 CYS A CA 1
ATOM 768 C C . CYS A 1 96 ? 3.045 -1.563 -17.361 1.00 87.31 96 CYS A C 1
ATOM 770 O O . CYS A 1 96 ? 3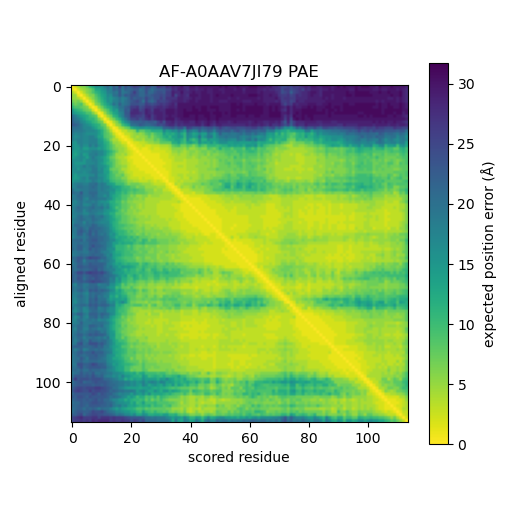.141 -2.665 -17.902 1.00 87.31 96 CYS A O 1
ATOM 772 N N . GLU A 1 97 ? 2.766 -0.458 -18.049 1.00 86.38 97 GLU A N 1
ATOM 773 C CA . GLU A 1 97 ? 2.652 -0.420 -19.508 1.00 86.38 97 GLU A CA 1
ATOM 774 C C . GLU A 1 97 ? 4.017 -0.381 -20.197 1.00 86.38 97 GLU A C 1
ATOM 776 O O . GLU A 1 97 ? 4.240 -1.159 -21.123 1.00 86.38 97 GLU A O 1
ATOM 781 N N . GLU A 1 98 ? 4.938 0.453 -19.712 1.00 86.81 98 GLU A N 1
ATOM 782 C CA . GLU A 1 98 ? 6.278 0.637 -20.289 1.00 86.81 98 GLU A CA 1
ATOM 783 C C . GLU A 1 98 ? 7.182 -0.593 -20.109 1.00 86.81 98 GLU A C 1
ATOM 785 O O . GLU A 1 98 ? 8.001 -0.894 -20.975 1.00 86.81 98 GLU A O 1
ATOM 790 N N . HIS A 1 99 ? 7.021 -1.338 -19.010 1.00 84.69 99 HIS A N 1
ATOM 791 C CA . HIS A 1 99 ? 7.872 -2.486 -18.666 1.00 84.69 99 HIS A CA 1
ATOM 792 C C . HIS A 1 99 ? 7.093 -3.806 -18.581 1.00 84.69 99 HIS A C 1
ATOM 794 O O . HIS A 1 99 ? 7.395 -4.686 -17.768 1.00 84.69 99 HIS A O 1
ATOM 800 N N . ARG A 1 100 ? 6.070 -3.958 -19.429 1.00 76.75 100 ARG A N 1
ATOM 801 C CA . ARG A 1 100 ? 5.135 -5.095 -19.405 1.00 76.75 100 ARG A CA 1
ATOM 802 C C . ARG A 1 100 ? 5.814 -6.465 -19.506 1.00 76.75 100 ARG A C 1
ATOM 804 O O . ARG A 1 100 ? 5.344 -7.407 -18.875 1.00 76.75 100 ARG A O 1
ATOM 811 N N . ASP A 1 101 ? 6.907 -6.563 -20.259 1.00 76.50 101 ASP A N 1
ATOM 812 C CA . ASP A 1 101 ? 7.616 -7.829 -20.502 1.00 76.50 101 ASP A CA 1
ATOM 813 C C . ASP A 1 101 ? 8.470 -8.280 -19.306 1.00 76.50 101 ASP A C 1
ATOM 815 O O . ASP A 1 101 ? 8.817 -9.452 -19.185 1.00 76.50 101 ASP A O 1
ATOM 819 N N . THR A 1 102 ? 8.815 -7.352 -18.408 1.00 78.38 102 THR A N 1
ATOM 820 C CA . THR A 1 102 ? 9.674 -7.606 -17.239 1.00 78.38 102 THR A CA 1
ATOM 821 C C . THR A 1 102 ? 8.908 -7.611 -15.918 1.00 78.38 102 THR A C 1
ATOM 823 O O . THR A 1 102 ? 9.357 -8.223 -14.947 1.00 78.38 102 THR A O 1
ATOM 826 N N . ILE A 1 103 ? 7.757 -6.940 -15.849 1.00 80.31 103 ILE A N 1
ATOM 827 C CA . ILE A 1 103 ? 6.910 -6.920 -14.654 1.00 80.31 103 ILE A CA 1
ATOM 828 C C . ILE A 1 103 ? 6.142 -8.236 -14.528 1.00 80.31 103 ILE A C 1
ATOM 830 O O . ILE A 1 103 ? 5.715 -8.842 -15.507 1.00 80.31 103 ILE A O 1
ATOM 834 N N . ASN A 1 104 ? 5.929 -8.681 -13.287 1.00 78.75 104 ASN A N 1
ATOM 835 C CA . ASN A 1 104 ? 5.158 -9.890 -13.018 1.00 78.75 104 ASN A CA 1
ATOM 836 C C . ASN A 1 104 ? 3.747 -9.769 -13.623 1.00 78.75 104 ASN A C 1
ATOM 838 O O . ASN A 1 104 ? 2.947 -8.935 -13.186 1.00 78.75 104 ASN A O 1
ATOM 842 N N . GLY A 1 105 ? 3.423 -10.637 -14.586 1.00 77.06 105 GLY A N 1
ATOM 843 C CA . GLY A 1 105 ? 2.148 -10.609 -15.310 1.00 77.06 105 GLY A CA 1
ATOM 844 C C . GLY A 1 105 ? 0.916 -10.685 -14.403 1.00 77.06 105 GLY A C 1
ATOM 845 O O . GLY A 1 105 ? -0.106 -10.072 -14.699 1.00 77.06 105 GLY A O 1
ATOM 846 N N . THR A 1 106 ? 1.023 -11.336 -13.240 1.00 82.19 106 THR A N 1
ATOM 847 C CA . THR A 1 106 ? -0.061 -11.389 -12.244 1.00 82.19 106 THR A CA 1
ATOM 848 C C . THR A 1 106 ? -0.368 -10.008 -11.669 1.00 82.19 106 THR A C 1
ATOM 850 O O . THR A 1 106 ? -1.521 -9.685 -11.401 1.00 82.19 106 THR A O 1
ATOM 853 N N . ILE A 1 107 ? 0.659 -9.181 -11.477 1.00 82.50 107 ILE A N 1
ATOM 854 C CA . ILE A 1 107 ? 0.542 -7.843 -10.892 1.00 82.50 107 ILE A CA 1
ATOM 855 C C . ILE A 1 107 ? 0.088 -6.848 -11.955 1.00 82.50 107 ILE A C 1
ATOM 857 O O . ILE A 1 107 ? -0.813 -6.057 -11.697 1.00 82.50 107 ILE A O 1
ATOM 861 N N . ALA A 1 108 ? 0.616 -6.958 -13.176 1.00 79.62 108 ALA A N 1
ATOM 862 C CA . ALA A 1 108 ? 0.156 -6.155 -14.306 1.00 79.62 108 ALA A CA 1
ATOM 863 C C . ALA A 1 108 ? -1.335 -6.395 -14.621 1.00 79.62 108 ALA A C 1
ATOM 865 O O . ALA A 1 108 ? -2.072 -5.449 -14.891 1.00 79.62 108 ALA A O 1
ATOM 866 N N . MET A 1 109 ? -1.816 -7.643 -14.532 1.00 81.62 109 MET A N 1
ATOM 867 C CA . MET A 1 109 ? -3.246 -7.950 -14.681 1.00 81.62 109 MET A CA 1
ATOM 868 C C . MET A 1 109 ? -4.096 -7.351 -13.560 1.00 81.62 109 MET A C 1
ATOM 870 O O . MET A 1 109 ? -5.186 -6.855 -13.821 1.00 81.62 109 MET A O 1
ATOM 874 N N . LYS A 1 110 ? -3.596 -7.381 -12.322 1.00 82.44 110 LYS A N 1
ATOM 875 C CA . LYS A 1 110 ? -4.263 -6.803 -11.149 1.00 82.44 110 LYS A CA 1
ATOM 876 C C . LYS A 1 110 ? -4.436 -5.292 -11.261 1.00 82.44 110 LYS A C 1
ATOM 878 O O . LYS A 1 110 ? -5.496 -4.776 -10.933 1.00 82.44 110 LYS A O 1
ATOM 883 N N . VAL A 1 111 ? -3.430 -4.608 -11.796 1.00 80.19 111 VAL A N 1
ATOM 884 C CA . VAL A 1 111 ? -3.483 -3.166 -12.065 1.00 80.19 111 VAL A CA 1
ATOM 885 C C . VAL A 1 111 ? -4.477 -2.832 -13.192 1.00 80.19 111 VAL A C 1
ATOM 887 O O . VAL A 1 111 ? -5.136 -1.812 -13.150 1.00 80.19 111 VAL A O 1
ATOM 890 N N . ARG A 1 112 ? -4.658 -3.691 -14.199 1.00 74.81 112 ARG A N 1
ATOM 891 C CA . ARG A 1 112 ? -5.564 -3.390 -15.328 1.00 74.81 112 ARG A CA 1
ATOM 892 C C . ARG A 1 112 ? -7.035 -3.718 -15.097 1.00 74.81 112 ARG A C 1
ATOM 894 O O . ARG A 1 112 ? -7.866 -3.343 -15.915 1.00 74.81 112 ARG A O 1
ATOM 901 N N . LYS A 1 113 ? -7.360 -4.503 -14.068 1.00 60.22 113 LYS A N 1
ATOM 902 C CA . LYS A 1 113 ? -8.710 -5.063 -13.901 1.00 60.22 113 LYS A CA 1
ATOM 903 C C . LYS A 1 113 ? -9.735 -4.068 -13.334 1.00 60.22 113 LYS A C 1
ATOM 905 O O . LYS A 1 113 ? -10.888 -4.465 -13.181 1.00 60.22 113 LYS A O 1
ATOM 910 N N . TYR A 1 114 ? -9.325 -2.832 -13.041 1.00 44.66 114 TYR A N 1
ATOM 911 C CA . TYR A 1 114 ? -10.160 -1.755 -12.509 1.00 44.66 114 TYR A CA 1
ATOM 912 C C . TYR A 1 114 ? -9.761 -0.408 -13.102 1.00 44.66 114 TYR A C 1
ATOM 914 O O . TYR A 1 114 ? -8.539 -0.147 -13.172 1.00 44.66 114 TYR A O 1
#

Secondary structure (DSSP, 8-state):
-TTTTSSS-------------HHHHHHHHHHHHPPTTHHHHHHHHHHHHHH-HHHHHHHHHTTPPPPPPP-TTSTTHHHHHHHHHHHTHHHHHHHHHHTTTTS-HHHHHHHHT-